Protein AF-A0A564WY34-F1 (afdb_monomer)

Mean predicted aligned error: 6.06 Å

Radius of gyration: 17.36 Å; Cα contacts (8 Å, |Δi|>4): 52; chains: 1; bounding box: 38×29×41 Å

Organism: NCBI:txid418240

Solvent-accessible surface area (backbone atoms only — not comparable to full-atom values): 6181 Å² total; per-residue (Å²): 140,86,88,79,88,48,90,47,54,69,48,26,48,48,34,38,76,74,64,78,32,98,75,66,93,61,68,69,63,58,42,52,50,45,41,75,74,63,49,90,78,60,69,78,89,86,80,85,92,66,97,66,84,90,83,82,91,83,72,96,60,94,64,85,88,72,53,80,72,72,51,65,95,48,89,52,87,43,57,57,89,91,44,100,46,44,58,108

pLDDT: mean 87.01, std 11.07, range [44.88, 96.44]

InterPro domains:
  IPR015168 SsuA/THI5-like [PF09084] (9-76)

Secondary structure (DSSP, 8-state):
------SSHHHHHHHHHTTS-S---S-THHHHHHHHTT-SSPPPP-----SS-------SS--TT--GGGGTT-----SSTTSTT---

Sequence (88 aa):
MTLITGFGADKTMTAVISGEADIGFMGAEASIYAYQEGATDPVVNFAQLTQRAGNFLVAREEMPDFKWEDLKGKKVLGGRKGGVHTSM

Foldseek 3Di:
DDDDDQVDPQSLQVCCVVVVDVDGDDDPVVQVVCVVVPDPDTDDDDDDDDPDDDDDQDDPDDDPPDDPCVCVVPWGCFDDDVDPTHTD

Structure (mmCIF, N/CA/C/O backbone):
data_AF-A0A564WY34-F1
#
_entry.id   AF-A0A564WY34-F1
#
loop_
_atom_site.group_PDB
_atom_site.id
_atom_site.type_symbol
_atom_site.label_atom_id
_atom_site.label_alt_id
_atom_site.label_comp_id
_atom_site.label_asym_id
_atom_site.label_entity_id
_atom_site.label_seq_id
_atom_site.pdbx_PDB_ins_code
_atom_site.Cartn_x
_atom_site.Cartn_y
_atom_site.Cartn_z
_atom_site.occupan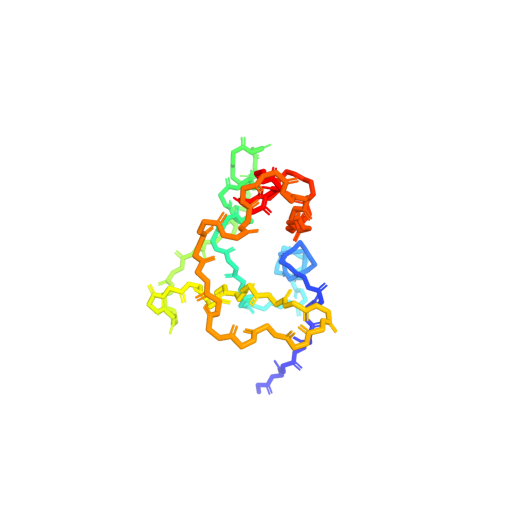cy
_atom_site.B_iso_or_equiv
_atom_site.auth_seq_id
_atom_site.auth_comp_id
_atom_site.auth_asym_id
_atom_site.auth_atom_id
_atom_site.pdbx_PDB_model_num
ATOM 1 N N . MET A 1 1 ? -0.722 -17.751 -17.946 1.00 80.75 1 MET A N 1
ATOM 2 C CA . MET A 1 1 ? -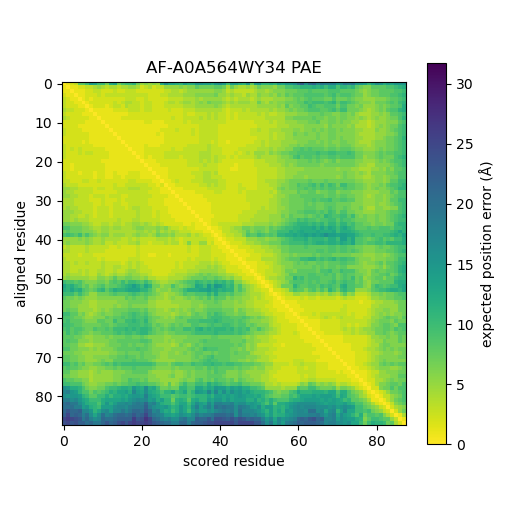0.846 -16.652 -16.968 1.00 80.75 1 MET A CA 1
ATOM 3 C C . MET A 1 1 ? -0.386 -17.183 -15.627 1.00 80.75 1 MET A C 1
ATOM 5 O O . MET A 1 1 ? -0.919 -18.201 -15.199 1.00 80.75 1 MET A O 1
ATOM 9 N N . THR A 1 2 ? 0.605 -16.541 -15.014 1.00 94.38 2 THR A N 1
ATOM 10 C CA . THR A 1 2 ? 1.150 -16.921 -13.703 1.00 94.38 2 THR A CA 1
ATOM 11 C C . THR A 1 2 ? 0.831 -15.802 -12.725 1.00 94.38 2 THR A C 1
ATOM 13 O O . THR A 1 2 ? 1.012 -14.637 -13.060 1.00 94.38 2 THR A O 1
ATOM 16 N N . LEU A 1 3 ? 0.326 -16.143 -11.541 1.00 93.25 3 LEU A N 1
ATOM 17 C CA . LEU A 1 3 ? 0.085 -15.181 -10.471 1.00 93.25 3 LEU A CA 1
ATOM 18 C C . LEU A 1 3 ? 1.066 -15.462 -9.342 1.00 93.25 3 LEU A C 1
ATOM 20 O O . LEU A 1 3 ? 1.172 -16.599 -8.881 1.00 93.25 3 LEU A O 1
ATOM 24 N N . ILE A 1 4 ? 1.759 -14.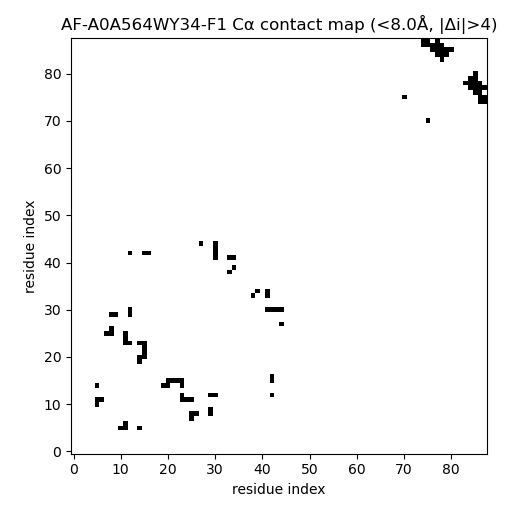417 -8.903 1.00 91.88 4 ILE A N 1
ATOM 25 C CA . ILE A 1 4 ? 2.657 -14.457 -7.754 1.00 91.88 4 ILE A CA 1
ATOM 26 C C . ILE A 1 4 ? 2.173 -13.465 -6.704 1.00 91.88 4 ILE A C 1
ATOM 28 O O . ILE A 1 4 ? 1.672 -12.384 -7.016 1.00 91.88 4 ILE A O 1
ATOM 32 N N . THR A 1 5 ? 2.310 -13.839 -5.439 1.00 93.88 5 THR A N 1
ATOM 33 C CA . THR A 1 5 ? 1.958 -12.959 -4.326 1.00 93.88 5 THR A CA 1
ATOM 34 C C . THR A 1 5 ? 3.121 -12.011 -4.057 1.00 93.88 5 THR A C 1
ATOM 36 O O . THR A 1 5 ? 4.184 -12.456 -3.638 1.00 93.88 5 THR A O 1
ATOM 39 N N . GLY A 1 6 ? 2.920 -10.706 -4.256 1.00 89.00 6 GLY A N 1
ATOM 40 C CA . GLY A 1 6 ? 3.969 -9.699 -4.050 1.00 89.00 6 GLY A CA 1
ATOM 41 C C . GLY A 1 6 ? 4.296 -9.388 -2.582 1.00 89.00 6 GLY A C 1
ATOM 42 O O . GLY A 1 6 ? 5.373 -8.895 -2.291 1.00 89.00 6 GLY A O 1
ATOM 43 N N . PHE A 1 7 ? 3.415 -9.710 -1.624 1.00 90.81 7 PHE A N 1
ATOM 44 C CA . PHE A 1 7 ? 3.617 -9.454 -0.181 1.00 90.81 7 PHE A CA 1
ATOM 45 C C . PHE A 1 7 ? 3.872 -7.979 0.206 1.00 90.81 7 PHE A C 1
ATOM 47 O O . PHE A 1 7 ? 4.562 -7.711 1.190 1.00 90.81 7 PHE A O 1
ATOM 54 N N . GLY A 1 8 ? 3.299 -7.028 -0.536 1.00 90.12 8 GLY A N 1
ATOM 55 C CA . GLY A 1 8 ? 3.403 -5.590 -0.263 1.00 90.12 8 GLY A CA 1
ATOM 56 C C . GLY A 1 8 ? 3.555 -4.780 -1.547 1.00 90.12 8 GLY A C 1
ATOM 57 O O . GLY A 1 8 ? 4.001 -5.310 -2.559 1.00 90.12 8 GLY A O 1
ATOM 58 N N . ALA A 1 9 ? 3.165 -3.502 -1.529 1.00 90.44 9 ALA A N 1
ATOM 59 C CA . ALA A 1 9 ? 3.282 -2.640 -2.710 1.00 90.44 9 ALA A CA 1
ATOM 60 C C . ALA A 1 9 ? 4.751 -2.382 -3.096 1.00 90.44 9 ALA A C 1
ATOM 62 O O . ALA A 1 9 ? 5.075 -2.346 -4.274 1.00 90.44 9 ALA A O 1
ATOM 63 N N . ASP A 1 10 ? 5.645 -2.269 -2.114 1.00 88.12 10 ASP A N 1
ATOM 64 C CA . ASP A 1 10 ? 7.091 -2.116 -2.304 1.00 88.12 10 ASP A CA 1
ATOM 65 C C . ASP A 1 10 ? 7.701 -3.308 -3.054 1.00 88.12 10 ASP A C 1
ATOM 67 O O . ASP A 1 10 ? 8.373 -3.131 -4.064 1.00 88.12 10 ASP A O 1
ATOM 71 N N . LYS A 1 11 ? 7.394 -4.531 -2.616 1.00 92.50 11 LYS A N 1
ATOM 72 C CA . LYS A 1 11 ? 7.891 -5.759 -3.249 1.00 92.50 11 LYS A CA 1
ATOM 73 C C . LYS A 1 11 ? 7.250 -6.025 -4.606 1.00 92.50 11 LYS A C 1
ATOM 75 O O . LYS A 1 11 ? 7.944 -6.437 -5.530 1.00 92.50 11 LYS A O 1
ATOM 80 N N . THR A 1 12 ? 5.948 -5.759 -4.747 1.00 94.38 12 THR A N 1
ATOM 81 C CA . THR A 1 12 ? 5.276 -5.815 -6.053 1.00 94.38 12 THR A CA 1
ATOM 82 C C . THR A 1 12 ? 5.934 -4.846 -7.035 1.00 94.38 12 THR A C 1
ATOM 84 O O . THR A 1 12 ? 6.185 -5.221 -8.174 1.00 94.38 12 THR A O 1
ATOM 87 N N . MET A 1 13 ? 6.267 -3.628 -6.596 1.00 92.31 13 MET A N 1
ATOM 88 C CA . MET A 1 13 ? 6.994 -2.655 -7.411 1.00 92.31 13 MET A CA 1
ATOM 89 C C . MET A 1 13 ? 8.384 -3.162 -7.804 1.00 92.31 13 MET A C 1
ATOM 91 O O . MET A 1 13 ? 8.742 -3.093 -8.976 1.00 92.31 13 MET A O 1
ATOM 95 N N . THR A 1 14 ? 9.149 -3.711 -6.853 1.00 91.12 14 THR A N 1
ATOM 96 C CA . THR A 1 14 ? 10.465 -4.302 -7.142 1.00 91.12 14 THR A CA 1
ATOM 97 C C . THR A 1 14 ? 10.373 -5.396 -8.201 1.00 91.12 14 THR A C 1
ATOM 99 O O . THR A 1 14 ? 11.177 -5.377 -9.124 1.00 91.12 14 THR A O 1
ATOM 102 N N . ALA A 1 15 ? 9.382 -6.290 -8.112 1.00 93.88 15 ALA A N 1
ATOM 103 C CA . ALA A 1 15 ? 9.192 -7.366 -9.085 1.00 93.88 15 ALA A CA 1
ATOM 104 C C . ALA A 1 15 ? 8.883 -6.844 -10.500 1.00 93.88 15 ALA A C 1
ATOM 106 O O . ALA A 1 15 ? 9.336 -7.427 -11.482 1.00 93.88 15 ALA A O 1
ATOM 107 N N . VAL A 1 16 ? 8.142 -5.736 -10.616 1.00 93.38 16 VAL A N 1
ATOM 108 C CA . VAL A 1 16 ? 7.894 -5.098 -11.920 1.00 93.38 16 VAL A CA 1
ATOM 109 C C . VAL A 1 16 ?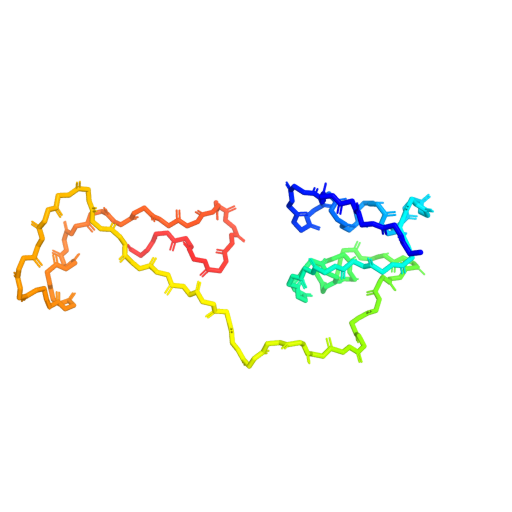 9.176 -4.476 -12.472 1.00 93.38 16 VAL A C 1
ATOM 111 O O . VAL A 1 16 ? 9.528 -4.707 -13.624 1.00 93.38 16 VAL A O 1
ATOM 114 N N . ILE A 1 17 ? 9.916 -3.738 -11.642 1.00 90.88 17 ILE A N 1
ATOM 115 C CA . ILE A 1 17 ? 11.161 -3.069 -12.055 1.00 90.88 17 ILE A CA 1
ATOM 116 C C . ILE A 1 17 ? 12.260 -4.083 -12.418 1.00 90.88 17 ILE A C 1
ATOM 118 O O . ILE A 1 17 ? 13.039 -3.838 -13.336 1.00 90.88 17 ILE A O 1
ATOM 122 N N . SER A 1 18 ? 12.340 -5.223 -11.723 1.00 91.50 18 SER A N 1
ATOM 123 C CA . SER A 1 18 ? 13.336 -6.266 -12.006 1.00 91.50 18 SER A CA 1
ATOM 124 C C . SER A 1 18 ? 12.981 -7.155 -13.203 1.00 91.50 18 SER A C 1
ATOM 126 O O . SER A 1 18 ? 13.804 -7.979 -13.604 1.00 91.50 18 SER A O 1
ATOM 128 N N . GLY A 1 19 ? 11.782 -7.003 -13.779 1.00 92.62 19 GLY A N 1
ATOM 129 C CA . GLY A 1 19 ? 11.283 -7.852 -14.864 1.00 92.62 19 GLY A CA 1
ATOM 130 C C . GLY A 1 19 ? 10.806 -9.236 -14.410 1.00 92.62 19 GLY A C 1
ATOM 131 O O . GLY A 1 19 ? 10.578 -10.109 -15.244 1.00 92.62 19 GLY A O 1
ATOM 132 N N . GLU A 1 20 ? 10.645 -9.461 -13.103 1.00 93.94 20 GLU A N 1
ATOM 133 C CA . GLU A 1 20 ? 10.041 -10.686 -12.560 1.00 93.94 20 GLU A CA 1
ATOM 134 C C . GLU A 1 20 ? 8.521 -10.740 -12.781 1.00 93.94 20 GLU A C 1
ATOM 136 O O . GLU A 1 20 ? 7.938 -11.827 -12.818 1.00 93.94 20 GLU A O 1
ATOM 141 N N . ALA A 1 21 ? 7.874 -9.581 -12.925 1.00 95.12 21 ALA A N 1
ATOM 142 C CA . ALA A 1 21 ? 6.457 -9.461 -13.239 1.00 95.12 21 ALA A CA 1
ATOM 143 C C . ALA A 1 21 ? 6.209 -8.400 -14.317 1.00 95.12 21 ALA A C 1
ATOM 145 O O . ALA A 1 21 ? 6.724 -7.291 -14.235 1.00 95.12 21 ALA A O 1
ATOM 146 N N . ASP A 1 22 ? 5.333 -8.699 -15.277 1.00 94.81 22 ASP A N 1
ATOM 147 C CA . ASP A 1 22 ? 4.949 -7.730 -16.313 1.00 94.81 22 ASP A CA 1
ATOM 148 C C . ASP A 1 22 ? 3.949 -6.676 -15.795 1.00 94.81 22 ASP A C 1
ATOM 150 O O . ASP A 1 22 ? 3.906 -5.547 -16.278 1.00 94.81 22 ASP A O 1
ATOM 154 N N . ILE A 1 23 ? 3.094 -7.048 -14.829 1.00 94.94 23 ILE A N 1
ATOM 155 C CA . ILE A 1 23 ? 2.015 -6.204 -14.289 1.00 94.94 23 ILE A CA 1
ATOM 156 C C . ILE A 1 23 ? 1.895 -6.419 -12.776 1.00 94.94 23 ILE A C 1
ATOM 158 O O . ILE A 1 23 ? 1.750 -7.548 -12.308 1.00 94.94 23 ILE A O 1
ATOM 162 N N . GLY A 1 24 ? 1.887 -5.323 -12.010 1.00 94.31 24 GLY A N 1
ATOM 163 C CA . GLY A 1 24 ? 1.697 -5.331 -10.558 1.00 94.31 24 GLY A CA 1
ATOM 164 C C . GLY A 1 24 ? 0.321 -4.813 -10.133 1.00 94.31 24 GLY A C 1
ATOM 165 O O . GLY A 1 24 ? -0.105 -3.742 -10.558 1.00 94.31 24 GLY A O 1
ATOM 166 N N . PHE A 1 25 ? -0.372 -5.541 -9.251 1.00 93.38 25 PHE A N 1
ATOM 167 C CA . PHE A 1 25 ? -1.622 -5.079 -8.630 1.00 93.38 25 PHE A CA 1
ATOM 168 C C . PHE A 1 25 ? -1.333 -4.486 -7.252 1.00 93.38 25 PHE A C 1
ATOM 170 O O . PHE A 1 25 ? -1.140 -5.204 -6.271 1.00 93.38 25 PHE A O 1
ATOM 177 N N . MET A 1 26 ? -1.283 -3.160 -7.183 1.00 90.69 26 MET A N 1
ATOM 178 C CA . MET A 1 26 ? -0.970 -2.412 -5.966 1.00 90.69 26 MET A CA 1
ATOM 179 C C . MET A 1 26 ? -1.552 -0.997 -6.030 1.00 90.69 26 MET A C 1
ATOM 181 O O . MET A 1 26 ? -2.080 -0.575 -7.057 1.00 90.69 26 MET A O 1
ATOM 185 N N . GLY A 1 27 ? -1.473 -0.261 -4.921 1.00 88.31 27 GLY A N 1
ATOM 186 C CA . GLY A 1 27 ? -1.886 1.140 -4.888 1.00 88.31 27 GLY A CA 1
ATOM 187 C C . GLY A 1 27 ? -0.976 2.029 -5.741 1.00 88.31 27 GLY A C 1
ATOM 188 O O . GLY A 1 27 ? 0.241 1.856 -5.745 1.00 88.31 27 GLY A O 1
ATOM 189 N N . ALA A 1 28 ? -1.571 3.030 -6.395 1.00 89.12 28 ALA A N 1
ATOM 190 C CA . ALA A 1 28 ? -0.877 4.005 -7.247 1.00 89.12 28 ALA A CA 1
ATOM 191 C C . ALA A 1 28 ? 0.199 4.833 -6.514 1.00 89.12 28 ALA A C 1
ATOM 193 O O . ALA A 1 28 ? 1.073 5.427 -7.140 1.00 89.12 28 ALA A O 1
ATOM 194 N N . GLU A 1 29 ? 0.137 4.877 -5.184 1.00 88.38 29 GLU A N 1
ATOM 195 C CA . GLU A 1 29 ? 1.062 5.610 -4.320 1.00 88.38 29 GLU A CA 1
ATOM 196 C C . GLU A 1 29 ? 2.527 5.208 -4.565 1.00 88.38 29 GLU A C 1
ATOM 198 O O . GLU A 1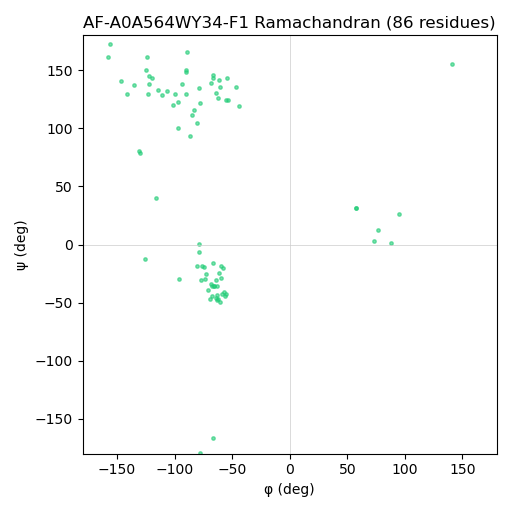 29 ? 3.385 6.076 -4.710 1.00 88.38 29 GLU A O 1
ATOM 203 N N . ALA A 1 30 ? 2.811 3.908 -4.717 1.00 87.44 30 ALA A N 1
ATOM 204 C CA . ALA A 1 30 ? 4.181 3.415 -4.867 1.00 87.44 30 ALA A CA 1
ATOM 205 C C . ALA A 1 30 ? 4.868 3.940 -6.141 1.00 87.44 30 ALA A C 1
ATOM 207 O O . ALA A 1 30 ? 6.017 4.374 -6.088 1.00 87.44 30 ALA A O 1
ATOM 208 N N . SER A 1 31 ? 4.167 3.950 -7.282 1.00 89.31 31 SER A N 1
ATOM 209 C CA . SER A 1 31 ? 4.714 4.485 -8.542 1.00 89.31 31 SER A CA 1
ATOM 210 C C . SER A 1 31 ? 4.894 5.998 -8.490 1.00 89.31 31 SER A C 1
ATOM 212 O O . SER A 1 31 ? 5.831 6.523 -9.081 1.00 89.31 31 SER A O 1
ATOM 214 N N . ILE A 1 32 ? 4.008 6.705 -7.777 1.00 89.25 32 ILE A N 1
ATOM 215 C CA . ILE A 1 32 ? 4.097 8.162 -7.635 1.00 89.25 32 ILE A CA 1
ATOM 216 C C . ILE A 1 32 ? 5.336 8.529 -6.816 1.00 89.25 32 ILE A C 1
ATOM 218 O O . ILE A 1 32 ? 6.075 9.424 -7.220 1.00 89.25 32 ILE A O 1
ATOM 222 N N . TYR A 1 33 ? 5.597 7.823 -5.713 1.00 87.12 33 TYR A N 1
ATOM 223 C CA . TYR A 1 33 ? 6.805 8.043 -4.916 1.00 87.12 33 TYR A CA 1
ATOM 224 C C . TYR A 1 33 ? 8.076 7.722 -5.695 1.00 87.12 33 TYR A C 1
ATOM 226 O O . TYR A 1 33 ? 8.959 8.570 -5.759 1.00 87.12 33 TYR A O 1
ATOM 234 N N . ALA A 1 34 ? 8.135 6.570 -6.370 1.00 85.62 34 ALA A N 1
ATOM 235 C CA . ALA A 1 34 ? 9.292 6.213 -7.192 1.00 85.62 34 ALA A CA 1
ATOM 236 C C . ALA A 1 34 ? 9.577 7.268 -8.279 1.00 85.62 34 ALA A C 1
ATOM 238 O O . ALA A 1 34 ? 10.725 7.649 -8.502 1.00 85.62 34 ALA A O 1
ATOM 239 N N . TYR A 1 35 ? 8.528 7.792 -8.921 1.00 89.56 35 TYR A N 1
ATOM 240 C CA . TYR A 1 35 ? 8.663 8.879 -9.888 1.00 89.56 35 TYR A CA 1
ATOM 241 C C . TYR A 1 35 ? 9.193 10.172 -9.245 1.00 89.56 35 TYR A C 1
ATOM 243 O O . TYR A 1 35 ? 10.117 10.786 -9.776 1.00 89.56 35 TYR A O 1
ATOM 251 N N . GLN A 1 36 ? 8.653 10.577 -8.090 1.00 89.12 36 GLN A N 1
ATOM 252 C CA . GLN A 1 36 ? 9.113 11.768 -7.362 1.00 89.12 36 GLN A CA 1
ATOM 253 C C . GLN A 1 36 ? 10.562 11.650 -6.869 1.00 89.12 36 GLN A C 1
ATOM 255 O O . GLN A 1 36 ? 11.264 12.657 -6.798 1.00 89.12 36 GLN A O 1
ATOM 260 N N . GLU A 1 37 ? 11.019 10.435 -6.569 1.00 88.69 37 GLU A N 1
ATOM 261 C CA . GLU A 1 37 ? 12.399 10.127 -6.176 1.00 88.69 37 GLU A CA 1
ATOM 262 C C . GLU A 1 37 ? 13.374 10.063 -7.371 1.00 88.69 37 GLU A C 1
ATOM 264 O O . GLU A 1 37 ? 14.571 9.857 -7.177 1.00 88.69 37 GLU A O 1
ATOM 269 N N . GLY A 1 38 ? 12.895 10.301 -8.600 1.00 89.06 38 GLY A N 1
ATOM 270 C CA . GLY A 1 38 ? 13.735 10.454 -9.791 1.00 89.06 38 GLY A CA 1
ATOM 271 C C . GLY A 1 38 ? 13.935 9.181 -10.613 1.00 89.06 38 GLY A C 1
ATOM 272 O O . GLY A 1 38 ? 14.948 9.066 -11.305 1.00 89.06 38 GLY A O 1
ATOM 273 N N . ALA A 1 39 ? 13.000 8.225 -10.560 1.00 87.25 39 ALA A N 1
ATOM 274 C CA . ALA A 1 39 ? 13.056 7.028 -11.398 1.00 87.25 39 ALA A CA 1
ATOM 275 C C . ALA A 1 39 ? 13.159 7.383 -12.895 1.00 87.25 39 ALA A C 1
ATOM 277 O O . ALA A 1 39 ? 12.305 8.076 -13.447 1.00 87.25 39 ALA A O 1
ATOM 278 N N . THR A 1 40 ? 14.197 6.871 -13.561 1.00 86.44 40 THR A N 1
ATOM 279 C CA . THR A 1 40 ? 14.444 7.094 -14.997 1.00 86.44 40 THR A CA 1
ATOM 280 C C . THR A 1 40 ? 13.612 6.187 -15.901 1.00 86.44 40 THR A C 1
ATOM 282 O O . THR A 1 40 ? 13.459 6.486 -17.080 1.00 86.44 40 THR A O 1
ATOM 285 N N . ASP A 1 41 ? 13.086 5.094 -15.348 1.00 87.50 41 ASP A N 1
ATOM 286 C CA . ASP A 1 41 ? 12.155 4.172 -16.002 1.00 87.50 41 ASP A CA 1
ATOM 287 C C . ASP A 1 41 ? 10.958 3.919 -15.064 1.00 87.50 41 ASP A C 1
ATOM 289 O O . ASP A 1 41 ? 10.970 2.984 -14.259 1.00 87.50 41 ASP A O 1
ATOM 293 N N . PRO A 1 42 ? 9.981 4.843 -15.021 1.00 86.75 42 PRO A N 1
ATOM 294 C CA . PRO A 1 42 ? 8.914 4.795 -14.034 1.00 86.75 42 PRO A CA 1
ATOM 295 C C . PRO A 1 42 ? 7.829 3.783 -14.412 1.00 86.75 42 PRO A C 1
ATOM 297 O O . PRO A 1 42 ? 7.292 3.795 -15.519 1.00 86.75 42 PRO A O 1
ATOM 300 N N . VAL A 1 43 ? 7.411 2.976 -13.436 1.00 92.06 43 VAL A N 1
ATOM 301 C CA . VAL A 1 43 ? 6.230 2.116 -13.575 1.00 92.06 43 VAL A CA 1
ATOM 302 C C . VAL A 1 43 ? 4.975 2.977 -13.736 1.00 92.06 43 VAL A C 1
ATOM 304 O O . VAL A 1 43 ? 4.719 3.891 -12.949 1.00 92.06 43 VAL A O 1
ATOM 307 N N . VAL A 1 44 ? 4.173 2.667 -14.754 1.00 92.56 44 VAL A N 1
ATOM 308 C CA . VAL A 1 44 ? 2.997 3.455 -15.140 1.00 92.56 44 VAL A CA 1
ATOM 309 C C . VAL A 1 44 ? 1.713 2.8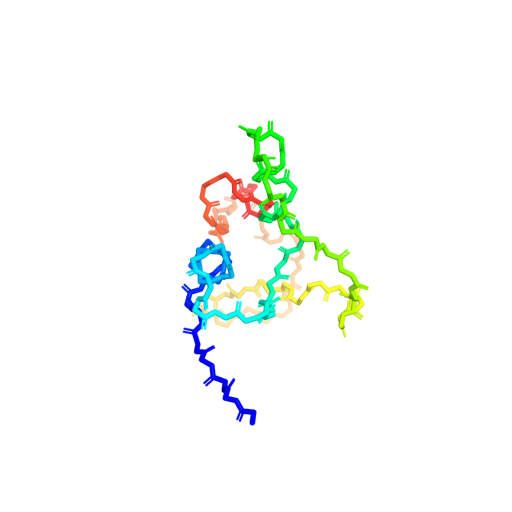31 -14.595 1.00 92.56 44 VAL A C 1
ATOM 311 O O . VAL A 1 44 ? 1.423 1.661 -14.836 1.00 92.56 44 VAL A O 1
ATOM 314 N N . ASN A 1 45 ? 0.884 3.638 -13.926 1.00 93.31 45 ASN A N 1
ATOM 315 C CA . ASN A 1 45 ? -0.502 3.266 -13.637 1.00 93.31 45 ASN A CA 1
ATOM 316 C C . ASN A 1 45 ? -1.362 3.465 -14.889 1.00 93.31 45 ASN A C 1
ATOM 318 O O . ASN A 1 45 ? -1.467 4.587 -15.383 1.00 93.31 45 ASN A O 1
ATOM 322 N N . PHE A 1 46 ? -2.014 2.408 -15.374 1.00 94.00 46 PHE A N 1
ATOM 323 C CA . PHE A 1 46 ? -2.791 2.459 -16.622 1.00 94.00 46 PHE A CA 1
ATOM 324 C C . PHE A 1 46 ? -4.253 2.004 -16.489 1.00 94.00 46 PHE A C 1
ATOM 326 O O . PHE A 1 46 ? -5.043 2.234 -17.402 1.00 94.00 46 PHE A O 1
ATOM 333 N N . ALA A 1 47 ? -4.641 1.369 -15.379 1.00 93.44 47 ALA A N 1
ATOM 334 C CA . ALA A 1 47 ? -6.004 0.883 -15.171 1.00 93.44 47 ALA A CA 1
ATOM 335 C C . ALA A 1 47 ? -6.426 0.950 -13.697 1.00 93.44 47 ALA A C 1
ATOM 337 O O . ALA A 1 47 ? -5.653 0.617 -12.800 1.00 93.44 47 ALA A O 1
ATOM 338 N N . GLN A 1 48 ? -7.682 1.335 -13.454 1.00 91.69 48 GLN A N 1
ATOM 339 C CA . GLN A 1 48 ? -8.301 1.318 -12.129 1.00 91.69 48 GLN A CA 1
ATOM 340 C C . GLN A 1 48 ? -9.205 0.087 -11.991 1.00 91.69 48 GLN A C 1
ATOM 342 O O . GLN A 1 48 ? -10.173 -0.057 -12.733 1.00 91.69 48 GLN A O 1
ATOM 347 N N . LEU A 1 49 ? -8.914 -0.778 -11.016 1.00 90.56 49 LEU A N 1
ATOM 348 C CA . LEU A 1 49 ? -9.680 -2.011 -10.774 1.00 90.56 49 LEU A CA 1
ATOM 349 C C . LEU A 1 49 ? -10.759 -1.853 -9.692 1.00 90.56 49 LEU A C 1
ATOM 351 O O . LEU A 1 49 ? -11.786 -2.524 -9.733 1.00 90.56 49 LEU A O 1
ATOM 355 N N . THR A 1 50 ? -10.541 -0.965 -8.720 1.00 88.25 50 THR A N 1
ATOM 356 C CA . THR A 1 50 ? -11.446 -0.743 -7.580 1.00 88.25 50 THR A CA 1
ATOM 357 C C . THR A 1 50 ? -11.896 0.712 -7.520 1.00 88.25 50 THR A C 1
ATOM 359 O O . THR A 1 50 ? -11.101 1.607 -7.789 1.00 88.25 50 THR A O 1
ATOM 362 N N . GLN A 1 51 ? -13.137 0.980 -7.104 1.00 86.19 51 GLN A N 1
ATOM 363 C CA . GLN A 1 51 ? -13.635 2.356 -6.938 1.00 86.19 51 GLN A CA 1
ATOM 364 C C . GLN A 1 51 ? -12.945 3.109 -5.785 1.00 86.19 51 GLN A C 1
ATOM 366 O O . GLN A 1 51 ? -12.743 4.316 -5.872 1.00 86.19 51 GLN A O 1
ATOM 371 N N . ARG A 1 52 ? -12.618 2.411 -4.691 1.00 79.81 52 ARG A N 1
ATOM 372 C CA . ARG A 1 52 ? -11.951 2.953 -3.498 1.00 79.81 52 ARG A CA 1
ATOM 373 C C . ARG A 1 52 ? -11.252 1.837 -2.722 1.00 79.81 52 ARG A C 1
ATOM 375 O O . ARG A 1 52 ? -11.626 0.674 -2.870 1.00 79.81 52 ARG A O 1
ATOM 382 N N . ALA A 1 53 ? -10.302 2.198 -1.863 1.00 75.56 53 ALA A N 1
ATOM 383 C CA . ALA A 1 53 ? -9.714 1.266 -0.904 1.00 75.56 53 ALA A CA 1
ATOM 384 C C . ALA A 1 53 ? -10.741 0.850 0.167 1.00 75.56 53 ALA A C 1
ATOM 386 O O . ALA A 1 53 ? -11.520 1.676 0.652 1.00 75.56 53 ALA A O 1
ATOM 387 N N . GLY A 1 54 ? -10.740 -0.433 0.532 1.00 75.88 54 GLY A N 1
ATOM 388 C CA . GLY A 1 54 ? -11.528 -0.963 1.644 1.00 75.88 54 GLY A CA 1
ATOM 389 C C . GLY A 1 54 ? -10.758 -0.819 2.950 1.00 75.88 54 GLY A C 1
ATOM 390 O O . GLY A 1 54 ? -9.952 -1.682 3.281 1.00 75.88 54 GLY A O 1
ATOM 391 N N . ASN A 1 55 ? -10.990 0.273 3.676 1.00 82.94 55 ASN A N 1
ATOM 392 C CA . ASN A 1 55 ? -10.418 0.475 5.004 1.00 82.94 55 ASN A CA 1
ATOM 393 C C . ASN A 1 55 ? -11.395 -0.010 6.074 1.00 82.94 55 ASN A C 1
ATOM 395 O O . ASN A 1 55 ? -12.592 0.266 5.995 1.00 82.94 55 ASN A O 1
ATOM 399 N N . PHE A 1 56 ? -10.868 -0.688 7.090 1.00 86.81 56 PHE A N 1
ATOM 400 C CA . PHE A 1 56 ? -11.644 -1.186 8.219 1.00 86.81 56 PHE A CA 1
ATOM 401 C C . PHE A 1 56 ? -11.091 -0.618 9.521 1.00 86.81 56 PHE A C 1
ATOM 403 O O . PHE A 1 56 ? -9.879 -0.578 9.729 1.00 86.81 56 PHE A O 1
ATOM 410 N N . LEU A 1 57 ? -11.995 -0.213 10.409 1.00 89.62 57 LEU A N 1
ATOM 411 C CA . LEU A 1 57 ? -11.695 -0.003 11.816 1.00 89.62 57 LEU A CA 1
ATOM 412 C C . LEU A 1 57 ? -12.117 -1.268 12.562 1.00 89.62 57 LEU A C 1
ATOM 414 O O . LEU A 1 57 ? -13.269 -1.683 12.465 1.00 89.62 57 LEU A O 1
ATOM 418 N N . VAL A 1 58 ? -11.180 -1.889 13.274 1.00 91.81 58 VAL A N 1
ATOM 419 C CA . VAL A 1 58 ? -11.405 -3.163 13.963 1.00 91.81 58 VAL A CA 1
ATOM 420 C C . VAL A 1 58 ? -11.085 -2.996 15.442 1.00 91.81 58 VAL A C 1
ATOM 422 O O . VAL A 1 58 ? -10.015 -2.499 15.800 1.00 91.81 58 VAL A O 1
ATOM 425 N N . ALA A 1 59 ? -12.015 -3.414 16.297 1.00 93.44 59 ALA A N 1
ATOM 426 C CA . ALA A 1 59 ? -11.826 -3.472 17.739 1.00 93.44 59 ALA A CA 1
ATOM 427 C C . ALA A 1 59 ? -11.273 -4.846 18.154 1.00 93.44 59 ALA A C 1
ATOM 429 O O . ALA A 1 59 ? -11.519 -5.851 17.491 1.00 93.44 59 ALA A O 1
ATOM 430 N N . ARG A 1 60 ? -10.500 -4.889 19.247 1.00 93.00 60 ARG A N 1
ATOM 431 C CA . ARG A 1 60 ? -9.993 -6.156 19.814 1.00 93.00 60 ARG A CA 1
ATOM 432 C C . ARG A 1 60 ? -11.082 -6.952 20.526 1.00 93.00 60 ARG A C 1
ATOM 434 O O . ARG A 1 60 ? -11.004 -8.169 20.562 1.00 93.00 60 ARG A O 1
ATOM 441 N N . GLU A 1 61 ? -12.058 -6.238 21.068 1.00 94.81 61 GLU A N 1
ATOM 442 C CA . GLU A 1 61 ? -13.196 -6.767 21.806 1.00 94.81 61 GLU A CA 1
ATOM 443 C C . GLU A 1 61 ? -14.482 -6.276 21.144 1.00 94.81 61 GLU A C 1
ATOM 445 O O . GLU A 1 61 ? -14.470 -5.292 20.396 1.00 94.81 61 GLU A O 1
ATOM 450 N N . GLU A 1 62 ? -15.593 -6.946 21.430 1.00 95.81 62 GLU A N 1
ATOM 451 C CA . GLU A 1 62 ? -16.905 -6.537 20.943 1.00 95.81 62 GLU A CA 1
ATOM 452 C C . GLU A 1 62 ? -17.273 -5.129 21.447 1.00 95.81 62 GLU A C 1
ATOM 454 O O . GLU A 1 62 ? -17.072 -4.788 22.614 1.00 95.81 62 GLU A O 1
ATOM 459 N N . MET A 1 63 ? -17.808 -4.296 20.550 1.00 94.62 63 MET A N 1
ATOM 460 C CA . MET A 1 63 ? -18.234 -2.923 20.837 1.00 94.62 63 MET A CA 1
ATOM 461 C C . MET A 1 63 ? -19.660 -2.710 20.309 1.00 94.62 63 MET A C 1
ATOM 463 O O . MET A 1 63 ? -19.826 -2.163 19.213 1.00 94.62 63 MET A O 1
ATOM 467 N N . PRO A 1 64 ? -20.693 -3.179 21.034 1.00 95.69 64 PRO A N 1
ATOM 468 C CA . PRO A 1 64 ? -22.077 -2.960 20.630 1.00 95.69 64 PRO A CA 1
ATOM 469 C C . PRO A 1 64 ? -22.382 -1.456 20.593 1.00 95.69 64 PRO A C 1
ATOM 471 O O . PRO A 1 64 ? -21.896 -0.696 21.430 1.00 95.69 64 PRO A O 1
ATOM 474 N N . ASP A 1 65 ? -23.164 -1.032 19.599 1.00 95.69 65 ASP A N 1
ATOM 475 C CA . ASP A 1 65 ? -23.589 0.362 19.398 1.00 95.69 65 ASP A CA 1
ATOM 476 C C . ASP A 1 65 ? -22.447 1.391 19.246 1.00 95.69 65 ASP A C 1
ATOM 478 O O . ASP A 1 65 ? -22.611 2.558 19.610 1.00 95.69 65 ASP A O 1
ATOM 482 N N . PHE A 1 66 ? -21.305 0.973 18.679 1.00 95.94 66 PHE A N 1
ATOM 483 C CA . PHE A 1 66 ? -20.145 1.833 18.402 1.00 95.94 66 PHE A CA 1
ATOM 484 C C . PHE A 1 66 ? -20.518 3.162 17.725 1.00 95.94 66 PHE A C 1
ATOM 486 O O . PHE A 1 66 ? -21.244 3.198 16.723 1.00 95.94 66 PHE A O 1
ATOM 493 N N . LYS A 1 67 ? -19.921 4.250 18.219 1.00 96.44 67 LYS A N 1
ATOM 494 C CA . LYS A 1 67 ? -19.984 5.590 17.631 1.00 96.44 67 LYS A CA 1
ATOM 495 C C . LYS A 1 67 ? -18.580 6.130 17.391 1.00 96.44 67 LYS A C 1
ATOM 497 O O . LYS A 1 67 ? -17.643 5.851 18.131 1.00 96.44 67 LYS A O 1
ATOM 502 N N . TRP A 1 68 ? -18.421 6.976 16.378 1.00 93.94 68 TRP A N 1
ATOM 503 C CA . TRP A 1 68 ? -17.119 7.571 16.055 1.00 93.94 68 TRP A CA 1
ATOM 504 C C . TRP A 1 68 ? -16.534 8.395 17.209 1.00 93.94 68 TRP A C 1
ATOM 506 O O . TRP A 1 68 ? -15.313 8.470 17.358 1.00 93.94 68 TRP A O 1
ATOM 516 N N . GLU A 1 69 ? -17.382 8.980 18.057 1.00 96.25 69 GLU A N 1
ATOM 517 C CA . GLU A 1 69 ? -16.973 9.700 19.263 1.00 96.25 69 GLU A CA 1
ATOM 518 C C . GLU A 1 69 ? -16.241 8.812 20.274 1.00 96.25 69 GLU A C 1
ATOM 520 O O . GLU A 1 69 ? -15.423 9.339 21.030 1.00 96.25 69 GLU A O 1
ATOM 525 N N . ASP A 1 70 ? -16.461 7.494 20.251 1.00 93.88 70 ASP A N 1
ATOM 526 C CA . ASP A 1 70 ? -15.808 6.538 21.153 1.00 93.88 70 ASP A CA 1
ATOM 527 C C . ASP A 1 70 ? -14.296 6.434 20.898 1.00 93.88 70 ASP A C 1
ATOM 529 O O . ASP A 1 70 ? -13.546 5.953 21.751 1.00 93.88 70 ASP A O 1
ATOM 533 N N . LEU A 1 71 ? -13.824 6.923 19.745 1.00 93.38 71 LEU A N 1
ATOM 534 C CA . LEU A 1 71 ? -12.401 7.036 19.430 1.00 93.38 71 LEU A CA 1
ATOM 535 C C . LEU A 1 71 ? -11.720 8.214 20.135 1.00 93.38 71 LEU A C 1
ATOM 537 O O . LEU A 1 71 ? -10.492 8.233 20.237 1.00 93.38 71 LEU A O 1
ATOM 541 N N . LYS A 1 72 ? -12.473 9.206 20.627 1.00 92.3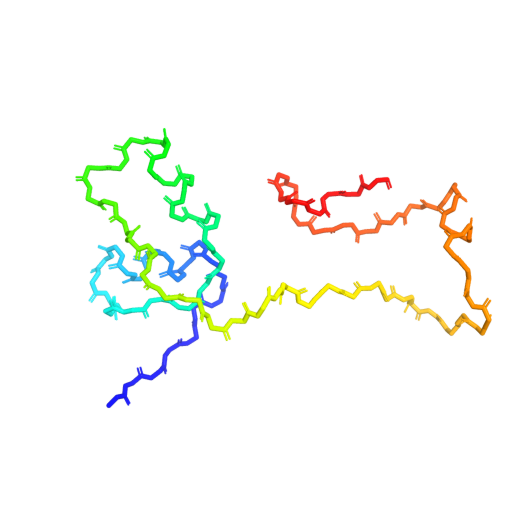1 72 LYS A N 1
ATOM 542 C CA . LYS A 1 72 ? -11.884 10.395 21.258 1.00 92.31 72 LYS A CA 1
ATOM 543 C C . LYS A 1 72 ? -11.094 9.994 22.504 1.00 92.31 72 LYS A C 1
ATOM 545 O O . LYS A 1 72 ? -11.601 9.333 23.406 1.00 92.31 72 LYS A O 1
ATOM 550 N N . GLY A 1 73 ? -9.827 10.402 22.552 1.00 92.12 73 GLY A N 1
ATOM 551 C CA . GLY A 1 73 ? -8.910 10.053 23.640 1.00 92.12 73 GLY A CA 1
ATOM 552 C C . GLY A 1 73 ? -8.426 8.597 23.623 1.00 92.12 73 GLY A C 1
ATOM 553 O O . GLY A 1 73 ? -7.690 8.199 24.527 1.00 92.12 73 GLY A O 1
ATOM 554 N N . LYS A 1 74 ? -8.802 7.792 22.619 1.00 90.62 74 LYS A N 1
ATOM 555 C CA . LYS A 1 74 ? -8.250 6.450 22.407 1.00 90.62 74 LYS A CA 1
ATOM 556 C C . LYS A 1 74 ? -7.036 6.525 21.494 1.00 90.62 74 LYS A C 1
ATOM 558 O O . LYS A 1 74 ? -6.963 7.343 20.586 1.00 90.62 74 LYS A O 1
ATOM 563 N N . LYS A 1 75 ? -6.093 5.610 21.709 1.00 89.62 75 LYS A N 1
ATOM 564 C CA . LYS A 1 75 ? -4.985 5.394 20.781 1.00 89.62 75 LYS A CA 1
ATOM 565 C C . LYS A 1 75 ? -5.436 4.434 19.684 1.00 89.62 75 LYS A C 1
ATOM 567 O O . LYS A 1 75 ? -5.635 3.250 19.959 1.00 89.62 75 LYS A O 1
ATOM 572 N N . VAL A 1 76 ? -5.561 4.929 18.455 1.00 88.69 76 VAL A N 1
ATOM 573 C CA . VAL A 1 76 ? -5.875 4.102 17.283 1.00 88.69 76 VAL A CA 1
ATOM 574 C C . VAL A 1 76 ? -4.579 3.609 16.647 1.00 88.69 76 VAL A C 1
ATOM 576 O O . VAL A 1 76 ? -3.654 4.380 16.393 1.00 88.69 76 VAL A O 1
ATOM 579 N N . LEU A 1 77 ? -4.489 2.302 16.397 1.00 87.44 77 LEU A N 1
ATOM 580 C CA . LEU A 1 77 ? -3.367 1.729 15.662 1.00 87.44 77 LEU A CA 1
ATOM 581 C C . LEU A 1 77 ? -3.612 1.933 14.167 1.00 87.44 77 LEU A C 1
ATOM 583 O O . LEU A 1 77 ? -4.457 1.271 13.573 1.00 87.44 77 LEU A O 1
ATOM 587 N N . GLY A 1 78 ? -2.887 2.886 13.590 1.00 83.38 78 GLY A N 1
ATOM 588 C CA . GLY A 1 78 ? -2.867 3.118 12.153 1.00 83.38 78 GLY A CA 1
ATOM 589 C C . GLY A 1 78 ? -2.002 2.109 11.394 1.00 83.38 78 GLY A C 1
ATOM 590 O O . GLY A 1 78 ? -1.374 1.222 11.978 1.00 83.38 78 GLY A O 1
ATOM 591 N N . GLY A 1 79 ? -1.941 2.286 10.076 1.00 73.75 79 GLY A N 1
ATOM 592 C CA . GLY A 1 79 ? -1.007 1.584 9.201 1.00 73.75 79 GLY A CA 1
ATOM 593 C C . GLY A 1 79 ? 0.459 1.977 9.444 1.00 73.75 79 GLY A C 1
ATOM 594 O O . GLY A 1 79 ? 0.817 2.614 10.436 1.00 73.75 79 GLY A O 1
ATOM 595 N N . ARG A 1 80 ? 1.341 1.591 8.513 1.00 70.50 80 ARG A N 1
ATOM 596 C CA . ARG A 1 80 ? 2.789 1.858 8.597 1.00 70.50 80 ARG A CA 1
ATOM 597 C C . ARG A 1 80 ? 3.083 3.354 8.792 1.00 70.50 80 ARG A C 1
ATOM 599 O O . ARG A 1 80 ? 2.444 4.204 8.178 1.00 7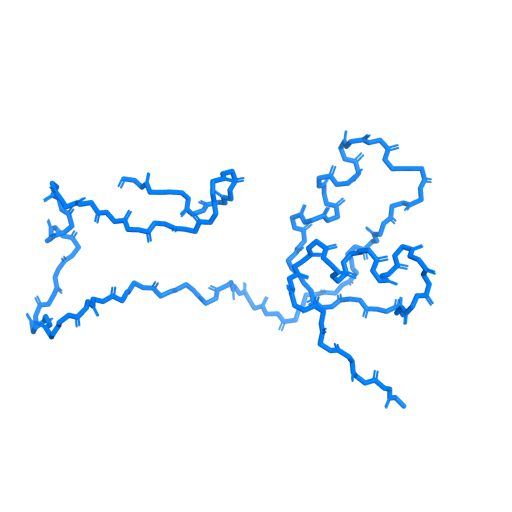0.50 80 ARG A O 1
ATOM 606 N N . LYS A 1 81 ? 4.115 3.670 9.588 1.00 61.88 81 LYS A N 1
ATOM 607 C CA . LYS A 1 81 ? 4.670 5.029 9.707 1.00 61.88 81 LYS A CA 1
ATOM 608 C C . LYS A 1 81 ? 5.034 5.571 8.315 1.00 61.88 81 LYS A C 1
ATOM 610 O O . LYS A 1 81 ? 5.800 4.928 7.601 1.00 61.88 81 LYS A O 1
ATOM 615 N N . GLY A 1 82 ? 4.487 6.734 7.955 1.00 63.03 82 GLY A N 1
ATOM 616 C CA . GLY A 1 82 ? 4.654 7.355 6.634 1.00 63.03 82 GLY A CA 1
ATOM 617 C C . GLY A 1 82 ? 3.636 6.915 5.574 1.00 63.03 82 GLY A C 1
ATOM 618 O O . GLY A 1 82 ? 3.738 7.368 4.445 1.00 63.03 82 GLY A O 1
ATOM 619 N N . GLY A 1 83 ? 2.675 6.047 5.911 1.00 62.12 83 GLY A N 1
ATOM 620 C CA . GLY A 1 83 ? 1.521 5.759 5.054 1.00 62.12 83 GLY A CA 1
ATOM 621 C C . GLY A 1 83 ? 0.344 6.699 5.326 1.00 62.12 83 GLY A C 1
ATOM 622 O O . GLY A 1 83 ? 0.276 7.343 6.371 1.00 62.12 83 GLY A O 1
ATOM 623 N N . VAL A 1 84 ? -0.633 6.715 4.417 1.00 61.53 84 VAL A N 1
ATOM 624 C CA . VAL A 1 84 ? -1.825 7.592 4.462 1.00 61.53 84 VAL A CA 1
ATOM 625 C C . VAL A 1 84 ? -2.669 7.428 5.743 1.00 61.53 84 VAL A C 1
ATOM 627 O O . VAL A 1 84 ? -3.438 8.313 6.107 1.00 61.53 84 VAL A O 1
ATOM 630 N N . HIS A 1 85 ? -2.529 6.308 6.456 1.00 58.62 85 HIS A N 1
ATOM 631 C CA . HIS A 1 85 ? -3.349 5.957 7.621 1.00 58.62 85 HIS A CA 1
ATOM 632 C C . HIS A 1 85 ? -2.534 5.868 8.917 1.00 58.62 85 HIS A C 1
ATOM 634 O O . HIS A 1 85 ? -2.735 4.943 9.700 1.00 58.62 85 HIS A O 1
ATOM 640 N N . THR A 1 86 ? -1.568 6.760 9.150 1.00 50.16 86 THR A N 1
ATOM 641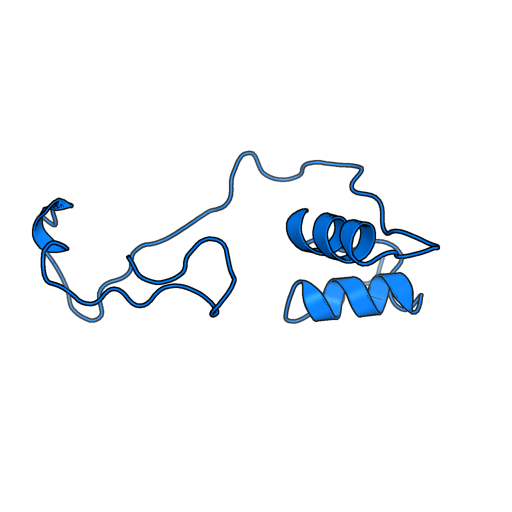 C CA . THR A 1 86 ? -0.897 6.839 10.460 1.00 50.16 86 THR A CA 1
ATOM 642 C C . THR A 1 86 ? -1.861 7.310 11.548 1.00 50.16 86 THR A C 1
ATOM 644 O O . THR A 1 86 ? -2.751 8.104 11.262 1.00 50.16 86 THR A O 1
ATOM 647 N N . SER A 1 87 ? -1.688 6.808 12.779 1.00 47.94 87 SER A N 1
ATOM 648 C CA . SER A 1 87 ? -2.557 7.104 13.930 1.00 47.94 87 SER A CA 1
ATOM 649 C C . SER A 1 87 ? -2.906 8.593 14.025 1.00 47.94 87 SER A C 1
ATOM 651 O O . SER A 1 87 ? -1.996 9.411 14.181 1.00 47.94 87 SER A O 1
ATOM 653 N N . MET A 1 88 ? -4.199 8.912 13.942 1.00 44.88 88 MET A N 1
ATOM 654 C CA . MET A 1 88 ? -4.741 10.154 14.497 1.00 44.88 88 MET A CA 1
ATOM 655 C C . MET A 1 88 ? -4.824 10.036 16.017 1.00 44.88 88 MET A C 1
ATOM 657 O O . MET A 1 88 ? -5.124 8.915 16.497 1.00 44.88 88 MET A O 1
#